Protein AF-A0A842AN80-F1 (afdb_monomer_lite)

Organism: NCBI:txid1552123

Secondary structure (DSSP, 8-state):
-------EEEE-TT-B--S-EEEEEEESEEEEEETTEEEEEEETT-EEEEPPTTSGGG-EEEEESSSEEEEEEP-S-HHHHHHHHHHHHHHHHHHHHHHHHHHTS-HHHHHHHHHHHHHHHH-EEETTEEEPPS-S-HHHHTT-

Sequence (144 aa):
MITNHNSVISLKKGEIIQSYGEYTILQGYILCLTGKHLIRIIKEGGSFIVTEENFIGKLVHYQAQDNVRIACHPNVSPTYFLQKQGEAQQEMMQAFVHQLDIYALPVKNRVMVFWFRMACEIGVYKEGDCYVPAVLTQVEMAKY

pLDDT: mean 87.07, std 12.61, range [33.75, 97.75]

Foldseek 3Di:
DFPPDQDKDKDAAFDWDDDWAKKAWQAAWKFWAFPLDTLAIAGHRDIDTDDPCVQPNPRIIIGGLGTTIMTGDTCPDPVVNVVVVVVRSVSSVVSVVVVVVLVVDDPVVNLVVLVVRQQVRQWDDDPNDTDRDPSDDPVSSVRD

Structure (mmCIF, N/CA/C/O backbone):
data_AF-A0A842AN80-F1
#
_entry.id   AF-A0A842AN80-F1
#
loop_
_atom_site.group_PDB
_atom_site.id
_atom_site.type_symbol
_atom_site.label_atom_id
_atom_site.label_alt_id
_atom_site.label_comp_id
_atom_site.label_asym_id
_atom_site.label_entity_id
_atom_site.label_seq_id
_atom_site.pdbx_PDB_ins_code
_atom_site.Cartn_x
_atom_site.Cartn_y
_atom_site.Cartn_z
_atom_site.occupancy
_atom_site.B_iso_or_equiv
_atom_site.auth_seq_id
_atom_site.auth_comp_id
_atom_site.auth_asym_id
_atom_site.auth_atom_id
_atom_site.pdbx_PDB_model_num
ATOM 1 N N . MET A 1 1 ? 26.203 -2.138 -18.371 1.00 33.75 1 MET A N 1
ATOM 2 C CA . MET A 1 1 ? 25.520 -3.310 -18.965 1.00 33.75 1 MET A CA 1
ATOM 3 C C . MET A 1 1 ? 24.034 -3.143 -18.713 1.00 33.75 1 MET A C 1
ATOM 5 O O . MET A 1 1 ? 23.686 -2.870 -17.574 1.00 33.75 1 MET A O 1
ATOM 9 N N . ILE A 1 2 ? 23.184 -3.250 -19.737 1.00 34.16 2 ILE A N 1
ATOM 10 C CA . ILE A 1 2 ? 21.725 -3.152 -19.574 1.00 34.16 2 ILE A CA 1
ATOM 11 C C . ILE A 1 2 ? 21.178 -4.579 -19.511 1.00 34.16 2 ILE A C 1
ATOM 13 O O . ILE A 1 2 ? 21.020 -5.235 -20.538 1.00 34.16 2 ILE A O 1
ATOM 17 N N . THR A 1 3 ? 20.947 -5.093 -18.305 1.00 37.16 3 THR A N 1
ATOM 18 C CA . THR A 1 3 ? 20.313 -6.402 -18.107 1.00 37.16 3 THR A CA 1
ATOM 19 C C . THR A 1 3 ? 18.805 -6.273 -18.298 1.00 37.16 3 THR A C 1
ATOM 21 O O . THR A 1 3 ? 18.080 -5.926 -17.367 1.00 37.16 3 THR A O 1
ATOM 24 N N . ASN A 1 4 ? 18.342 -6.553 -19.519 1.00 41.03 4 ASN A N 1
ATOM 25 C CA . ASN A 1 4 ? 16.923 -6.663 -19.858 1.00 41.03 4 ASN A CA 1
ATOM 26 C C . ASN A 1 4 ? 16.283 -7.866 -19.146 1.00 41.03 4 ASN A C 1
ATOM 28 O O . ASN A 1 4 ? 16.186 -8.953 -19.712 1.00 41.03 4 ASN A O 1
ATOM 32 N N . HIS A 1 5 ? 15.793 -7.654 -17.927 1.00 47.09 5 HIS A N 1
ATOM 33 C CA . HIS A 1 5 ? 14.820 -8.536 -17.293 1.00 47.09 5 HIS A CA 1
ATOM 34 C C . HIS A 1 5 ? 13.755 -7.706 -16.573 1.00 47.09 5 HIS A C 1
ATOM 36 O O . HIS A 1 5 ? 13.881 -7.425 -15.384 1.00 47.09 5 HIS A O 1
ATOM 42 N N . ASN A 1 6 ? 12.665 -7.397 -17.284 1.00 61.53 6 ASN A N 1
ATOM 43 C CA . ASN A 1 6 ? 11.375 -7.113 -16.652 1.00 61.53 6 ASN A CA 1
ATOM 44 C C . ASN A 1 6 ? 10.875 -8.419 -16.016 1.00 61.53 6 ASN A C 1
ATOM 46 O O . ASN A 1 6 ? 10.064 -9.143 -16.597 1.00 61.53 6 ASN A O 1
ATOM 50 N N . SER A 1 7 ? 11.429 -8.780 -14.860 1.00 85.75 7 SER A N 1
ATOM 51 C CA . SER A 1 7 ? 11.001 -9.959 -14.119 1.00 85.75 7 SER A CA 1
ATOM 52 C C . SER A 1 7 ? 9.634 -9.685 -13.498 1.00 85.75 7 SER A C 1
ATOM 54 O O . SER A 1 7 ? 9.449 -8.747 -12.719 1.00 85.75 7 SER A O 1
ATOM 56 N N . VAL A 1 8 ? 8.653 -10.512 -13.866 1.00 92.56 8 VAL A N 1
ATOM 57 C CA . VAL A 1 8 ? 7.350 -10.519 -13.202 1.00 92.56 8 VAL A CA 1
ATOM 58 C C . VAL A 1 8 ? 7.481 -11.353 -11.937 1.00 92.56 8 VAL A C 1
ATOM 60 O O . VAL A 1 8 ? 7.641 -12.572 -12.002 1.00 92.56 8 VAL A O 1
ATOM 63 N N . ILE A 1 9 ? 7.413 -10.693 -10.788 1.00 95.00 9 ILE A N 1
ATOM 64 C CA . ILE A 1 9 ? 7.437 -11.326 -9.472 1.00 95.00 9 ILE A CA 1
ATOM 65 C C . ILE A 1 9 ? 5.985 -11.571 -9.058 1.00 95.00 9 ILE A C 1
ATOM 67 O O . ILE A 1 9 ? 5.127 -10.703 -9.223 1.00 95.00 9 ILE A O 1
ATOM 71 N N . SER A 1 10 ? 5.704 -12.767 -8.544 1.00 96.75 10 SER A N 1
ATOM 72 C CA . SER A 1 10 ? 4.402 -13.108 -7.962 1.00 96.75 10 SER A CA 1
ATOM 73 C C . SER A 1 10 ? 4.562 -13.242 -6.453 1.00 96.75 10 SER A C 1
ATOM 75 O O . SER A 1 10 ? 5.482 -13.921 -6.004 1.00 96.75 10 SER A O 1
ATOM 77 N N . LEU A 1 11 ? 3.684 -12.584 -5.702 1.00 97.31 11 LEU A N 1
ATOM 78 C CA . LEU A 1 11 ? 3.680 -12.525 -4.243 1.00 97.31 11 LEU A CA 1
ATOM 79 C C . LEU A 1 11 ? 2.355 -13.077 -3.720 1.00 97.31 11 LEU A C 1
ATOM 81 O O . LEU A 1 11 ? 1.307 -12.832 -4.316 1.00 97.31 11 LEU A O 1
ATOM 85 N N . LYS A 1 12 ? 2.386 -13.790 -2.600 1.00 97.75 12 LYS A N 1
ATOM 86 C CA . LYS A 1 12 ? 1.195 -14.240 -1.864 1.00 97.75 12 LYS A CA 1
ATOM 87 C C . LYS A 1 12 ? 0.781 -13.209 -0.817 1.00 97.75 12 LYS A C 1
ATOM 89 O O . LYS A 1 12 ? 1.604 -12.408 -0.371 1.00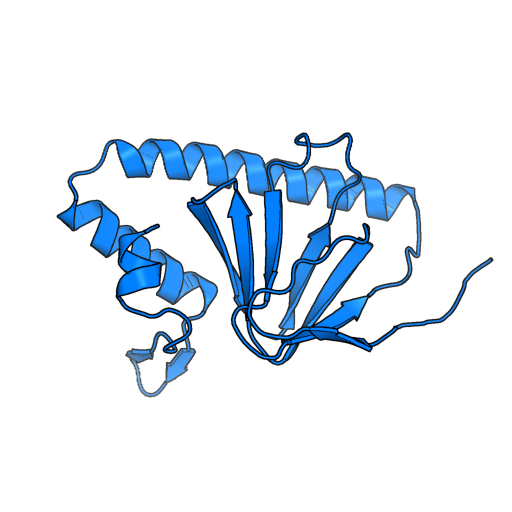 97.75 12 LYS A O 1
ATOM 94 N N . LYS A 1 13 ? -0.469 -13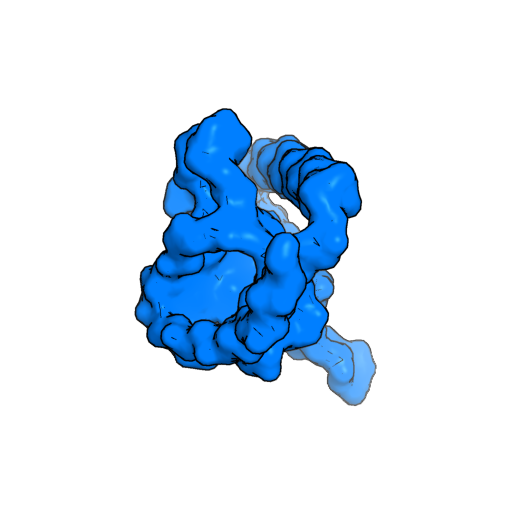.292 -0.341 1.00 95.75 13 LYS A N 1
ATOM 95 C CA . LYS A 1 13 ? -0.945 -12.456 0.771 1.00 95.75 13 LYS A CA 1
ATOM 96 C C . LYS A 1 13 ? 0.025 -12.522 1.958 1.00 95.75 13 LYS A C 1
ATOM 98 O O . LYS A 1 13 ? 0.316 -13.599 2.473 1.00 95.75 13 LYS A O 1
ATOM 103 N N . GLY A 1 14 ? 0.461 -11.355 2.416 1.00 94.75 14 GLY A N 1
ATOM 104 C CA . GLY A 1 14 ? 1.354 -11.172 3.552 1.00 94.75 14 GLY A CA 1
ATOM 105 C C . GLY A 1 14 ? 2.846 -11.135 3.206 1.00 94.75 14 GLY A C 1
ATOM 106 O O . GLY A 1 14 ? 3.628 -10.729 4.067 1.00 94.75 14 GLY A O 1
ATOM 107 N N . GLU A 1 15 ? 3.259 -11.501 1.989 1.00 96.75 15 GLU A N 1
ATOM 108 C CA . GLU A 1 15 ? 4.669 -11.434 1.580 1.00 96.75 15 GLU A CA 1
ATOM 109 C C . GLU A 1 15 ? 5.132 -9.979 1.404 1.00 96.75 15 GLU A C 1
ATOM 111 O O . GLU A 1 15 ? 4.382 -9.118 0.936 1.00 96.75 15 GLU A O 1
ATOM 116 N N . ILE A 1 16 ? 6.375 -9.705 1.812 1.00 94.56 16 ILE A N 1
ATOM 117 C CA . ILE A 1 16 ? 6.984 -8.369 1.821 1.00 94.56 16 ILE A CA 1
ATOM 118 C C . ILE A 1 16 ? 8.053 -8.292 0.731 1.00 94.56 16 ILE A C 1
ATOM 120 O O . ILE A 1 16 ? 8.871 -9.201 0.588 1.00 94.56 16 ILE A O 1
ATOM 124 N N . ILE A 1 17 ? 8.078 -7.183 -0.006 1.00 92.56 17 ILE A N 1
ATOM 125 C CA . ILE A 1 17 ? 9.090 -6.912 -1.031 1.00 92.56 17 ILE A CA 1
ATOM 126 C C . ILE A 1 17 ? 10.388 -6.479 -0.343 1.00 92.56 17 ILE A C 1
ATOM 128 O O . ILE A 1 17 ? 10.432 -5.436 0.306 1.00 92.56 17 ILE A O 1
ATOM 132 N N . GLN A 1 18 ? 11.430 -7.305 -0.465 1.00 86.56 18 GLN A N 1
ATOM 133 C CA . GLN A 1 18 ? 12.728 -7.095 0.193 1.00 86.56 18 GLN A CA 1
ATOM 134 C C . GLN A 1 18 ? 13.796 -6.481 -0.724 1.00 86.56 18 GLN A C 1
ATOM 136 O O . GLN A 1 18 ? 14.760 -5.899 -0.234 1.00 86.56 18 GLN A O 1
ATOM 141 N N . SER A 1 19 ? 13.661 -6.626 -2.044 1.00 87.50 19 SER A N 1
ATOM 142 C CA . SER A 1 19 ? 14.596 -6.058 -3.016 1.00 87.50 19 SER A CA 1
ATOM 143 C C . SER A 1 19 ? 14.323 -4.570 -3.244 1.00 87.50 19 SER A C 1
ATOM 145 O O . SER A 1 19 ? 13.175 -4.150 -3.369 1.00 87.50 19 SER A O 1
ATOM 147 N N . TYR A 1 20 ? 15.393 -3.774 -3.308 1.00 86.25 20 TYR A N 1
ATOM 148 C CA . TYR A 1 20 ? 15.314 -2.382 -3.745 1.00 86.25 20 TYR A CA 1
ATOM 149 C C . TYR A 1 20 ? 15.006 -2.317 -5.249 1.00 86.25 20 TYR A C 1
ATOM 151 O O . TYR A 1 20 ? 15.399 -3.205 -6.011 1.00 86.25 20 TYR A O 1
ATOM 159 N N . GLY A 1 21 ? 14.341 -1.248 -5.684 1.00 88.31 21 GLY A N 1
ATOM 160 C CA . GLY A 1 21 ? 13.994 -1.050 -7.092 1.00 88.31 21 GLY A CA 1
ATOM 161 C C . GLY A 1 21 ? 12.714 -0.249 -7.301 1.00 88.31 21 GLY A C 1
ATOM 162 O O . GLY A 1 21 ? 12.017 0.110 -6.349 1.00 88.31 21 GLY A O 1
ATOM 163 N N . GLU A 1 22 ? 12.415 0.034 -8.567 1.00 89.75 22 GLU A N 1
ATOM 164 C CA . GLU A 1 22 ? 11.134 0.590 -9.002 1.00 89.75 22 GLU A CA 1
ATOM 165 C C . GLU A 1 22 ? 10.216 -0.542 -9.483 1.00 89.75 22 GLU A C 1
ATOM 167 O O . GLU A 1 22 ? 10.622 -1.400 -10.269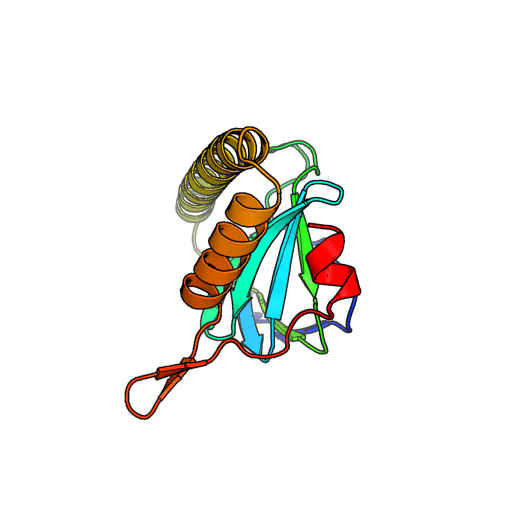 1.00 89.75 22 GLU A O 1
ATOM 172 N N . TYR A 1 23 ? 8.964 -0.529 -9.029 1.00 92.75 23 TYR A N 1
ATOM 173 C CA . TYR A 1 23 ? 7.982 -1.570 -9.311 1.00 92.75 23 TYR A CA 1
ATOM 174 C C . TYR A 1 23 ? 6.674 -0.985 -9.840 1.00 92.75 23 TYR A C 1
ATOM 176 O O . TYR A 1 23 ? 6.277 0.121 -9.472 1.00 92.75 23 TYR A O 1
ATOM 184 N N . THR A 1 24 ? 5.959 -1.766 -10.649 1.00 95.56 24 THR A N 1
ATOM 185 C CA . THR A 1 24 ? 4.563 -1.498 -11.029 1.00 95.56 24 THR A CA 1
ATOM 186 C C . THR A 1 24 ? 3.698 -2.716 -10.752 1.00 95.56 24 THR A C 1
ATOM 188 O O . THR A 1 24 ? 4.092 -3.846 -11.048 1.00 95.56 24 THR A O 1
ATOM 191 N N . ILE A 1 25 ? 2.508 -2.490 -10.199 1.00 96.88 25 ILE A N 1
ATOM 192 C CA . ILE A 1 25 ? 1.529 -3.541 -9.924 1.00 96.88 25 ILE A CA 1
ATOM 193 C C . ILE A 1 25 ? 0.812 -3.905 -11.222 1.00 96.88 25 ILE A C 1
ATOM 195 O O . ILE A 1 25 ? 0.098 -3.089 -11.798 1.00 96.88 25 ILE A O 1
ATOM 199 N N . LEU A 1 26 ? 0.998 -5.147 -11.665 1.00 96.81 26 LEU A N 1
ATOM 200 C CA . LEU A 1 26 ? 0.312 -5.724 -12.821 1.00 96.81 26 LEU A CA 1
ATOM 201 C C . LEU A 1 26 ? -1.035 -6.348 -12.448 1.00 96.81 26 LEU A C 1
ATOM 203 O O . LEU A 1 26 ? -1.876 -6.514 -13.320 1.00 96.81 26 LEU A O 1
ATOM 207 N N . GLN A 1 27 ? -1.201 -6.762 -11.188 1.00 96.94 27 GLN A N 1
ATOM 208 C CA . GLN A 1 27 ? -2.436 -7.346 -10.671 1.00 96.94 27 GLN A CA 1
ATOM 209 C C . GLN A 1 27 ? -2.459 -7.286 -9.138 1.00 96.94 27 GLN A C 1
ATOM 211 O O . GLN A 1 27 ? -1.459 -7.627 -8.501 1.00 96.94 27 GLN A O 1
ATOM 216 N N . GLY A 1 28 ? -3.607 -6.935 -8.552 1.00 95.81 28 GLY A N 1
ATOM 217 C CA . GLY A 1 28 ? -3.844 -6.972 -7.102 1.00 95.81 28 GLY A CA 1
ATOM 218 C C . GLY A 1 28 ? -3.526 -5.660 -6.372 1.00 95.81 28 GLY A C 1
ATOM 219 O O . GLY A 1 28 ? -3.571 -4.582 -6.965 1.00 95.81 28 GLY A O 1
ATOM 220 N N . TYR A 1 29 ? -3.240 -5.753 -5.067 1.00 97.44 29 TYR A N 1
ATOM 221 C CA . TYR A 1 29 ? -3.028 -4.602 -4.180 1.00 97.44 29 TYR A CA 1
ATOM 222 C C . TYR A 1 29 ? -1.806 -4.781 -3.270 1.00 97.44 29 TYR A C 1
ATOM 224 O O . TYR A 1 29 ? -1.658 -5.813 -2.611 1.00 97.44 29 TYR A O 1
ATOM 232 N N . ILE A 1 30 ? -0.973 -3.743 -3.180 1.00 97.50 30 ILE A N 1
ATOM 233 C CA . ILE A 1 30 ? 0.134 -3.635 -2.220 1.00 97.50 30 ILE A CA 1
ATOM 234 C C . ILE A 1 30 ? -0.264 -2.654 -1.110 1.00 97.50 30 ILE A C 1
ATOM 236 O O . ILE A 1 30 ? -0.718 -1.545 -1.392 1.00 97.50 30 ILE A O 1
ATOM 240 N N . LEU A 1 31 ? -0.041 -3.029 0.149 1.00 96.12 31 LEU A N 1
ATOM 241 C CA . LEU A 1 31 ? -0.052 -2.105 1.281 1.00 96.12 31 LEU A CA 1
ATOM 242 C C . LEU A 1 31 ? 1.338 -1.494 1.452 1.00 96.12 31 LEU A C 1
ATOM 244 O O . LEU A 1 31 ? 2.330 -2.215 1.546 1.00 96.12 31 LEU A O 1
ATOM 248 N N . CYS A 1 32 ? 1.403 -0.172 1.546 1.00 93.75 32 CYS A N 1
ATOM 249 C CA . CYS A 1 32 ? 2.568 0.555 2.030 1.00 93.75 32 CYS A CA 1
ATOM 250 C C . CYS A 1 32 ? 2.383 0.793 3.533 1.00 93.75 32 CYS A C 1
ATOM 252 O O . CYS A 1 32 ? 1.450 1.493 3.934 1.00 93.75 32 CYS A O 1
ATOM 254 N N . LEU A 1 33 ? 3.239 0.202 4.364 1.00 91.81 33 LEU A N 1
ATOM 255 C CA . LEU A 1 33 ? 3.089 0.161 5.821 1.00 91.81 33 LEU A CA 1
ATOM 256 C C . LEU A 1 33 ? 4.305 0.769 6.527 1.00 91.81 33 LEU A C 1
ATOM 258 O O . LEU A 1 33 ? 5.431 0.581 6.074 1.00 91.81 33 LEU A O 1
ATOM 262 N N . THR A 1 34 ? 4.094 1.419 7.677 1.00 87.38 34 THR A N 1
ATOM 263 C CA . THR A 1 34 ? 5.165 1.736 8.640 1.00 87.38 34 THR A CA 1
ATOM 264 C C . THR A 1 34 ? 4.874 1.086 9.988 1.00 87.38 34 THR A C 1
ATOM 266 O O . THR A 1 34 ? 3.865 1.379 10.636 1.00 87.38 34 THR A O 1
ATOM 269 N N . GLY A 1 35 ? 5.706 0.128 10.401 1.00 84.56 35 GLY A N 1
ATOM 270 C CA . GLY A 1 35 ? 5.417 -0.722 11.562 1.00 84.56 35 GLY A CA 1
ATOM 271 C C . GLY A 1 35 ? 4.058 -1.433 11.445 1.00 84.56 35 GLY A C 1
ATOM 272 O O . GLY A 1 35 ? 3.942 -2.432 10.743 1.00 84.56 35 GLY A O 1
ATOM 273 N N . LYS A 1 36 ? 3.030 -0.924 12.142 1.00 84.00 36 LYS A N 1
ATOM 274 C CA . LYS A 1 36 ? 1.638 -1.421 12.089 1.00 84.00 36 LYS A CA 1
ATOM 275 C C . LYS A 1 36 ? 0.653 -0.474 11.385 1.00 84.00 36 LYS A C 1
ATOM 277 O O . LYS A 1 36 ? -0.524 -0.801 11.309 1.00 84.00 36 LYS A O 1
ATOM 282 N N . HIS A 1 37 ? 1.102 0.683 10.903 1.00 87.06 37 HIS A N 1
ATOM 283 C CA . HIS A 1 37 ? 0.241 1.741 10.369 1.00 87.06 37 HIS A CA 1
ATOM 284 C C . HIS A 1 37 ? 0.193 1.719 8.841 1.00 87.06 37 HIS A C 1
ATOM 286 O O . HIS A 1 37 ? 1.230 1.573 8.190 1.00 87.06 37 HIS A O 1
ATOM 292 N N . LEU A 1 38 ? -1.002 1.902 8.274 1.00 91.25 38 LEU A N 1
ATOM 293 C CA . LEU A 1 38 ? -1.216 1.971 6.830 1.00 91.25 38 LEU A CA 1
ATOM 294 C C . LEU A 1 38 ? -0.924 3.377 6.292 1.00 91.25 38 LEU A C 1
ATOM 296 O O . LEU A 1 38 ? -1.559 4.348 6.697 1.00 91.25 38 LEU A O 1
ATOM 300 N N . ILE A 1 39 ? 0.020 3.468 5.355 1.00 90.56 39 ILE A N 1
ATOM 301 C CA . ILE A 1 39 ? 0.500 4.730 4.771 1.00 90.56 39 ILE A CA 1
ATOM 302 C C . ILE A 1 39 ? -0.043 4.983 3.366 1.00 90.56 39 ILE A C 1
ATOM 304 O O . ILE A 1 39 ? -0.157 6.145 2.989 1.00 90.56 39 ILE A O 1
ATOM 308 N N . ARG A 1 40 ? -0.389 3.935 2.607 1.00 92.12 40 ARG A N 1
ATOM 309 C CA . ARG A 1 40 ? -1.278 3.962 1.424 1.00 92.12 40 ARG A CA 1
ATOM 310 C C . ARG A 1 40 ? -1.559 2.543 0.933 1.00 92.12 40 ARG A C 1
ATOM 312 O O . ARG A 1 40 ? -0.749 1.644 1.165 1.00 92.12 40 ARG A O 1
ATOM 319 N N . ILE A 1 41 ? -2.658 2.351 0.215 1.00 95.50 41 ILE A N 1
ATOM 320 C CA . ILE A 1 41 ? -2.908 1.169 -0.613 1.00 95.50 41 ILE A CA 1
ATOM 321 C C . ILE A 1 41 ? -2.605 1.533 -2.068 1.00 95.50 41 ILE A C 1
ATOM 323 O O . ILE A 1 41 ? -3.026 2.575 -2.562 1.00 95.50 41 ILE A O 1
ATOM 327 N N . ILE A 1 42 ? -1.874 0.672 -2.768 1.00 95.44 42 ILE A N 1
ATOM 328 C CA . ILE A 1 42 ? -1.520 0.854 -4.176 1.00 95.44 42 ILE A CA 1
ATOM 329 C C . ILE A 1 42 ? -2.231 -0.248 -4.965 1.00 95.44 42 ILE A C 1
ATOM 331 O O . ILE A 1 42 ? -2.085 -1.430 -4.646 1.00 95.44 42 ILE A O 1
ATOM 335 N N . LYS A 1 43 ? -3.027 0.142 -5.966 1.00 95.44 43 LYS A N 1
ATOM 336 C CA . LYS A 1 43 ? -3.755 -0.764 -6.870 1.00 95.44 43 LYS A CA 1
ATOM 337 C C . LYS A 1 43 ? -2.982 -1.052 -8.157 1.00 95.44 43 LYS A C 1
ATOM 339 O O . LYS A 1 43 ? -1.987 -0.394 -8.458 1.00 95.44 43 LYS A O 1
ATOM 344 N N . GLU A 1 44 ? -3.486 -2.014 -8.922 1.00 95.25 44 GLU A N 1
ATOM 345 C CA . GLU A 1 44 ? -3.103 -2.291 -10.310 1.00 95.25 44 GLU A CA 1
ATOM 346 C C . GLU A 1 44 ? -2.911 -1.013 -11.151 1.00 95.25 44 GLU A C 1
ATOM 348 O O . GLU A 1 44 ? -3.672 -0.050 -11.039 1.00 95.25 44 GLU A O 1
ATOM 353 N N . GLY A 1 45 ? -1.846 -0.993 -11.956 1.00 93.94 45 GLY A N 1
ATOM 354 C CA . GLY A 1 45 ? -1.373 0.179 -12.698 1.00 93.94 45 GLY A CA 1
ATOM 355 C C . GLY A 1 45 ? -0.529 1.161 -11.872 1.00 93.94 45 GLY A C 1
ATOM 356 O O . GLY A 1 45 ? 0.220 1.945 -12.449 1.00 93.94 45 GLY A O 1
ATOM 357 N N . GLY A 1 46 ? -0.595 1.111 -10.538 1.00 93.56 46 GLY A N 1
ATOM 358 C CA . GLY A 1 46 ? 0.209 1.950 -9.650 1.00 93.56 46 GLY A CA 1
ATOM 359 C C . GLY A 1 46 ? 1.680 1.527 -9.582 1.00 93.56 46 GLY A C 1
ATOM 360 O O . GLY A 1 46 ? 2.007 0.337 -9.633 1.00 93.56 46 GLY A O 1
ATOM 361 N N . SER A 1 47 ? 2.570 2.509 -9.433 1.00 92.38 47 SER A N 1
ATOM 362 C CA . SER A 1 47 ? 4.011 2.320 -9.245 1.00 92.38 47 SER A CA 1
ATOM 363 C C . SER A 1 47 ? 4.477 2.723 -7.845 1.00 92.38 47 SER A C 1
ATOM 365 O O . SER A 1 47 ? 3.828 3.505 -7.150 1.00 92.38 47 SER A O 1
ATOM 367 N N . PHE A 1 48 ? 5.603 2.158 -7.409 1.00 91.19 48 PHE A N 1
ATOM 368 C CA . PHE A 1 48 ? 6.257 2.500 -6.146 1.00 91.19 48 PHE A CA 1
ATOM 369 C C . PHE A 1 48 ? 7.746 2.158 -6.179 1.00 91.19 48 PHE A C 1
ATOM 371 O O . PHE A 1 48 ? 8.213 1.409 -7.038 1.00 91.19 48 PHE A O 1
ATOM 378 N N . ILE A 1 49 ? 8.488 2.708 -5.219 1.00 89.38 49 ILE A N 1
ATOM 379 C CA . ILE A 1 49 ? 9.932 2.517 -5.092 1.00 89.38 49 ILE A CA 1
ATOM 380 C C . ILE A 1 49 ? 10.247 1.941 -3.720 1.00 89.38 49 ILE A C 1
ATOM 382 O O . ILE A 1 49 ? 9.825 2.476 -2.691 1.00 89.38 49 ILE A O 1
ATOM 386 N N . VAL A 1 50 ? 11.019 0.858 -3.729 1.00 87.81 50 VAL A N 1
ATOM 387 C CA . VAL A 1 50 ? 11.659 0.293 -2.544 1.00 87.81 50 VAL A CA 1
ATOM 388 C C . VAL A 1 50 ? 13.067 0.874 -2.472 1.00 87.81 50 VAL A C 1
ATOM 390 O O . VAL A 1 50 ? 13.882 0.682 -3.378 1.00 87.81 50 VAL A O 1
ATOM 393 N N . THR A 1 51 ? 13.329 1.641 -1.416 1.00 80.12 51 THR A N 1
ATOM 394 C CA . THR A 1 51 ? 14.610 2.314 -1.180 1.00 80.12 51 THR A CA 1
ATOM 395 C C . THR A 1 51 ? 15.637 1.361 -0.571 1.00 80.12 51 THR A C 1
ATOM 397 O O . THR A 1 51 ? 15.285 0.331 0.001 1.00 80.12 51 THR A O 1
ATOM 400 N N . GLU A 1 52 ? 16.919 1.714 -0.657 1.00 74.44 52 GLU A N 1
ATOM 401 C CA . GLU A 1 52 ? 17.969 0.991 0.067 1.00 74.44 52 GLU A CA 1
ATOM 402 C C . GLU A 1 52 ? 17.828 1.160 1.590 1.00 74.44 52 GLU A C 1
ATOM 404 O O . GLU A 1 52 ? 17.262 2.142 2.077 1.00 74.44 52 GLU A O 1
ATOM 409 N N . GLU A 1 53 ? 18.384 0.210 2.350 1.00 64.56 53 GLU A N 1
ATOM 410 C CA . GLU A 1 53 ? 18.173 0.059 3.800 1.00 64.56 53 GLU A CA 1
ATOM 411 C C . GLU A 1 53 ? 18.512 1.303 4.641 1.00 64.56 53 GLU A C 1
ATOM 413 O O . GLU A 1 53 ? 17.947 1.500 5.719 1.00 64.56 53 GLU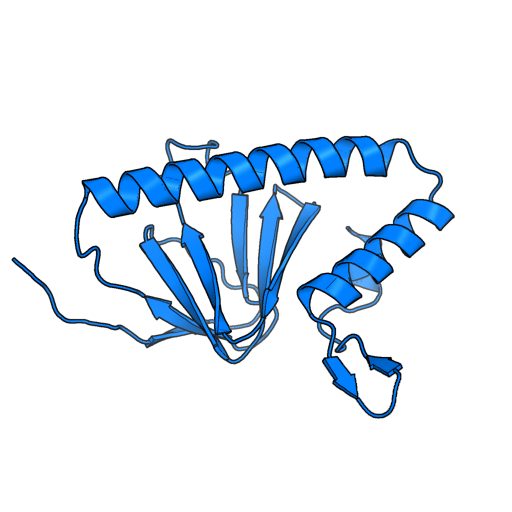 A O 1
ATOM 418 N N . ASN A 1 54 ? 19.420 2.146 4.142 1.00 53.84 54 ASN A N 1
ATOM 419 C CA . ASN A 1 54 ? 19.905 3.344 4.823 1.00 53.84 54 ASN A CA 1
ATOM 420 C C . ASN A 1 54 ? 18.934 4.536 4.748 1.00 53.84 54 ASN A C 1
ATOM 422 O O . ASN A 1 54 ? 19.135 5.517 5.462 1.00 53.84 54 ASN A O 1
ATOM 426 N N . PHE A 1 55 ? 17.886 4.479 3.915 1.00 57.78 55 PHE A N 1
ATOM 427 C CA . PHE A 1 55 ? 16.945 5.587 3.741 1.00 57.78 55 PHE A CA 1
ATOM 428 C C . PHE A 1 55 ? 15.592 5.286 4.399 1.00 57.78 55 PHE A C 1
ATOM 430 O O . PHE A 1 55 ? 14.923 4.312 4.068 1.00 57.78 55 PHE A O 1
ATOM 437 N N . ILE A 1 56 ? 15.204 6.113 5.379 1.00 60.84 56 ILE A N 1
ATOM 438 C CA . ILE A 1 56 ? 14.062 5.871 6.291 1.00 60.84 56 ILE A CA 1
ATOM 439 C C . ILE A 1 56 ? 14.166 4.511 7.037 1.00 60.84 56 ILE A C 1
ATOM 441 O O . ILE A 1 56 ? 13.167 3.934 7.458 1.00 60.84 56 ILE A O 1
ATOM 445 N N . GLY A 1 57 ? 15.389 3.995 7.235 1.00 57.50 57 GLY A N 1
ATOM 446 C CA . GLY A 1 57 ? 15.742 2.996 8.258 1.00 57.50 57 GLY A CA 1
ATOM 447 C C . GLY A 1 57 ? 14.874 1.733 8.337 1.00 57.50 57 GLY A C 1
ATOM 448 O O . GLY A 1 57 ? 14.560 1.296 9.442 1.00 57.50 57 GLY A O 1
ATOM 449 N N . LYS A 1 58 ? 14.450 1.169 7.196 1.00 66.88 58 LYS A N 1
ATOM 450 C CA . LYS A 1 58 ? 13.521 0.015 7.102 1.00 66.88 58 LYS A CA 1
ATOM 451 C C . LYS A 1 58 ? 12.148 0.218 7.768 1.00 66.88 58 LYS A C 1
ATOM 453 O O . LYS A 1 58 ? 11.429 -0.755 7.983 1.00 66.88 58 LYS A O 1
ATOM 458 N N . LEU A 1 59 ? 11.764 1.453 8.105 1.00 80.56 59 LEU A N 1
ATOM 459 C CA . LEU A 1 59 ? 10.469 1.732 8.735 1.00 80.56 59 LEU A CA 1
ATOM 460 C C . LEU A 1 59 ? 9.317 1.422 7.773 1.00 80.56 59 LEU A C 1
ATOM 462 O O . LEU A 1 59 ? 8.328 0.806 8.173 1.00 80.56 59 LEU A O 1
ATOM 466 N N . VAL A 1 60 ? 9.479 1.808 6.503 1.00 87.25 60 VAL A N 1
ATOM 467 C CA . VAL A 1 60 ? 8.515 1.548 5.429 1.00 87.25 60 VAL A CA 1
ATOM 468 C C . VAL A 1 60 ? 8.765 0.185 4.801 1.00 87.25 60 VAL A C 1
ATOM 470 O O . VAL A 1 60 ? 9.893 -0.136 4.433 1.00 87.25 60 VAL A O 1
ATOM 473 N N . HIS A 1 61 ? 7.698 -0.585 4.614 1.00 90.69 61 HIS A N 1
ATOM 474 C CA . HIS A 1 61 ? 7.719 -1.816 3.835 1.00 90.69 61 HIS A CA 1
ATOM 475 C C . HIS A 1 61 ? 6.469 -1.947 2.961 1.00 90.69 61 HIS A C 1
ATOM 477 O O . HIS A 1 61 ? 5.418 -1.367 3.245 1.00 90.69 61 HIS A O 1
ATOM 483 N N . TYR A 1 62 ? 6.600 -2.726 1.889 1.00 94.25 62 TYR A N 1
ATOM 484 C CA . TYR A 1 62 ? 5.542 -2.973 0.916 1.00 94.25 62 TYR A CA 1
ATOM 485 C C . TYR A 1 62 ? 5.109 -4.436 0.999 1.00 94.25 62 TYR A C 1
ATOM 487 O O . TYR A 1 62 ? 5.923 -5.334 0.774 1.00 94.25 62 TYR A O 1
ATOM 495 N N . GLN A 1 63 ? 3.845 -4.669 1.348 1.00 96.06 63 GLN A N 1
ATOM 496 C CA . GLN A 1 63 ? 3.281 -5.993 1.617 1.00 96.06 63 GLN A CA 1
ATOM 497 C C . GLN A 1 63 ? 2.140 -6.314 0.646 1.00 96.06 63 GLN A C 1
ATOM 499 O O . GLN A 1 63 ? 1.264 -5.483 0.419 1.00 96.06 63 GLN A O 1
ATOM 504 N N . ALA A 1 64 ? 2.111 -7.523 0.090 1.00 97.25 64 ALA A N 1
ATOM 505 C CA . ALA A 1 64 ? 1.013 -7.972 -0.763 1.00 97.25 64 ALA A CA 1
ATOM 506 C C . ALA A 1 64 ? -0.255 -8.269 0.055 1.00 97.25 64 ALA A C 1
ATOM 508 O O . ALA A 1 64 ? -0.209 -9.032 1.019 1.00 97.25 64 ALA A O 1
ATOM 509 N N . GLN A 1 65 ? -1.395 -7.684 -0.327 1.00 96.19 65 GLN A N 1
ATOM 510 C CA . GLN A 1 65 ? -2.663 -7.862 0.400 1.00 96.19 65 GLN A CA 1
ATOM 511 C C . GLN A 1 65 ? -3.497 -9.058 -0.085 1.00 96.19 65 GLN A C 1
ATOM 513 O O . GLN A 1 65 ? -4.393 -9.517 0.622 1.00 96.19 65 GLN A O 1
ATOM 518 N N . ASP A 1 66 ? -3.173 -9.581 -1.263 1.00 93.81 66 ASP A N 1
ATOM 519 C CA . ASP A 1 66 ? -3.686 -10.824 -1.845 1.00 93.81 66 ASP A CA 1
ATOM 520 C C . ASP A 1 66 ? -2.553 -11.449 -2.692 1.00 93.81 66 ASP A C 1
ATOM 522 O O . ASP A 1 66 ? -1.386 -11.085 -2.538 1.00 93.81 66 ASP A O 1
ATOM 526 N N . ASN A 1 67 ? -2.869 -12.369 -3.597 1.00 95.94 67 ASN A N 1
ATOM 527 C CA . ASN A 1 67 ? -1.987 -12.799 -4.670 1.00 95.94 67 ASN A CA 1
ATOM 528 C C . ASN A 1 67 ? -1.747 -11.626 -5.634 1.00 95.94 67 ASN A C 1
ATOM 530 O O . ASN A 1 67 ? -2.640 -11.210 -6.372 1.00 95.94 67 ASN A O 1
ATOM 534 N N . VAL A 1 68 ? -0.533 -11.083 -5.611 1.00 97.19 68 VAL A N 1
ATOM 535 C CA . VAL A 1 68 ? -0.131 -9.883 -6.351 1.00 97.19 68 VAL A CA 1
ATOM 536 C C . VAL A 1 68 ? 0.898 -10.245 -7.410 1.00 97.19 68 VAL A C 1
ATOM 538 O O . VAL A 1 68 ? 1.780 -11.074 -7.183 1.00 97.19 68 VAL A O 1
ATOM 541 N N . ARG A 1 69 ? 0.831 -9.579 -8.565 1.00 97.31 69 ARG A N 1
ATOM 542 C CA . ARG A 1 69 ? 1.877 -9.641 -9.593 1.00 97.31 69 ARG A CA 1
ATOM 543 C C . ARG A 1 69 ? 2.463 -8.253 -9.788 1.00 97.31 69 ARG A C 1
ATOM 545 O O . ARG A 1 69 ? 1.722 -7.305 -10.038 1.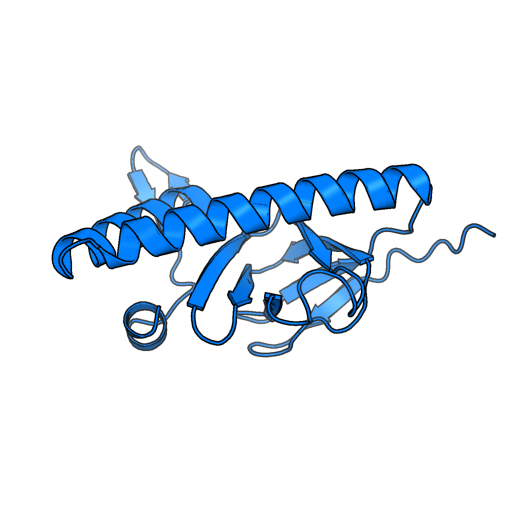00 97.31 69 ARG A O 1
ATOM 552 N N . ILE A 1 70 ? 3.783 -8.138 -9.698 1.00 96.50 70 ILE A N 1
ATOM 553 C CA . ILE A 1 70 ? 4.522 -6.892 -9.934 1.00 96.50 70 ILE A CA 1
ATOM 554 C C . ILE A 1 70 ? 5.555 -7.088 -11.043 1.00 96.50 70 ILE A C 1
ATOM 556 O O . ILE A 1 70 ? 6.140 -8.163 -11.167 1.00 96.50 70 ILE A O 1
ATOM 560 N N . ALA A 1 71 ? 5.802 -6.046 -11.829 1.00 95.12 71 ALA A N 1
ATOM 561 C CA . ALA A 1 71 ? 6.983 -5.944 -12.679 1.00 95.12 71 ALA A CA 1
ATOM 562 C C . ALA A 1 71 ? 8.053 -5.132 -11.948 1.00 95.12 71 ALA A C 1
ATOM 564 O O . ALA A 1 71 ? 7.747 -4.055 -11.436 1.00 95.12 71 ALA A O 1
ATOM 565 N N . CYS A 1 72 ? 9.289 -5.629 -11.923 1.00 91.88 72 CYS A N 1
ATOM 566 C CA . CYS A 1 72 ? 10.458 -4.817 -11.591 1.00 91.88 72 CYS A CA 1
ATOM 567 C C . CYS A 1 72 ? 10.921 -4.066 -12.848 1.00 91.88 72 CYS A C 1
ATOM 569 O O . CYS A 1 72 ? 11.068 -4.684 -13.907 1.00 91.88 72 CYS A O 1
ATOM 571 N N . HIS A 1 73 ? 11.149 -2.757 -12.742 1.00 86.31 73 HIS A N 1
ATOM 572 C CA . HIS A 1 73 ? 11.714 -1.955 -13.827 1.00 86.31 73 HIS A CA 1
ATOM 573 C C . HIS A 1 73 ? 13.245 -1.972 -13.772 1.00 86.31 73 HIS A C 1
ATOM 575 O O . HIS A 1 73 ? 13.822 -1.789 -12.698 1.00 86.31 73 HIS A O 1
ATOM 581 N N . PRO A 1 74 ? 13.943 -2.145 -14.908 1.00 77.38 74 PRO A N 1
ATOM 582 C CA . PRO A 1 74 ? 15.389 -2.005 -14.949 1.00 77.38 74 PRO A CA 1
ATOM 583 C C . PRO A 1 74 ? 15.777 -0.546 -14.683 1.00 77.38 74 PRO A C 1
ATOM 585 O O . PRO A 1 74 ? 15.233 0.373 -15.294 1.00 77.38 74 PRO A O 1
ATOM 588 N N . ASN A 1 75 ? 16.768 -0.325 -13.817 1.00 70.00 75 ASN A N 1
ATOM 589 C CA . ASN A 1 75 ? 17.298 1.010 -13.534 1.00 70.00 75 ASN A CA 1
ATOM 590 C C . ASN A 1 75 ? 18.000 1.589 -14.779 1.00 70.00 75 ASN A C 1
ATOM 592 O O . ASN A 1 75 ? 19.189 1.363 -14.999 1.00 70.00 75 ASN A O 1
ATOM 596 N N . VAL A 1 76 ? 17.255 2.341 -15.598 1.00 65.75 76 VAL A N 1
ATOM 597 C CA . VAL A 1 76 ? 17.730 2.895 -16.883 1.00 65.75 76 VAL A CA 1
ATOM 598 C C . VAL A 1 76 ? 18.818 3.963 -16.690 1.00 65.75 76 VAL A C 1
ATOM 600 O O . VAL A 1 76 ? 19.706 4.105 -17.528 1.00 65.75 76 VAL A O 1
ATOM 603 N N . SER A 1 77 ? 18.777 4.707 -15.579 1.00 75.44 77 SER A N 1
ATOM 604 C CA . SER A 1 77 ? 19.793 5.698 -15.205 1.00 75.44 77 SER A CA 1
ATOM 605 C C . SER A 1 77 ? 19.879 5.841 -13.678 1.00 75.44 77 SER A C 1
ATOM 607 O O . SER A 1 77 ? 18.840 6.065 -13.049 1.00 75.44 77 SER A O 1
ATOM 609 N N . PRO A 1 78 ? 21.081 5.774 -13.064 1.00 75.44 78 PRO A N 1
ATOM 610 C CA . PRO A 1 78 ? 21.251 5.984 -11.624 1.00 75.44 78 PRO A CA 1
ATOM 611 C C . PRO A 1 78 ? 20.750 7.353 -11.152 1.00 75.44 78 PRO A C 1
ATOM 613 O O . PRO A 1 78 ? 20.087 7.439 -10.125 1.00 75.44 78 PRO A O 1
ATOM 616 N N . THR A 1 79 ? 21.000 8.418 -11.919 1.00 79.62 79 THR A N 1
ATOM 617 C CA . THR A 1 79 ? 20.573 9.784 -11.568 1.00 79.62 79 THR A CA 1
ATOM 618 C C . THR A 1 79 ? 19.050 9.916 -11.556 1.00 79.62 79 THR A C 1
ATOM 620 O O . THR A 1 79 ? 18.492 10.536 -10.657 1.00 79.62 79 THR A O 1
ATOM 623 N N . TYR A 1 80 ? 18.373 9.293 -12.525 1.00 80.19 80 TYR A N 1
ATOM 624 C CA . TYR A 1 80 ? 16.910 9.291 -12.602 1.00 80.19 80 TYR A CA 1
ATOM 625 C C . TYR A 1 80 ? 16.283 8.476 -11.464 1.00 80.19 80 TYR A C 1
ATOM 627 O O . TYR A 1 80 ? 15.315 8.917 -10.849 1.00 80.19 80 TYR A O 1
ATOM 635 N N . PHE A 1 81 ? 16.876 7.322 -11.133 1.00 80.25 81 PHE A N 1
ATOM 636 C CA . PHE A 1 81 ? 16.453 6.521 -9.986 1.00 80.25 81 PHE A CA 1
ATOM 637 C C . PHE A 1 81 ? 16.620 7.290 -8.667 1.00 80.25 81 PHE A C 1
ATOM 639 O O . PHE A 1 81 ? 15.683 7.330 -7.879 1.00 80.25 81 PHE A O 1
ATOM 646 N N . LEU A 1 82 ? 17.758 7.963 -8.453 1.00 81.12 82 LEU A N 1
ATOM 647 C CA . LEU A 1 82 ? 18.000 8.793 -7.265 1.00 81.12 82 LEU A CA 1
ATOM 648 C C . LEU A 1 82 ? 17.012 9.964 -7.147 1.00 81.12 82 LEU A C 1
ATOM 650 O O . LEU A 1 82 ? 16.522 10.224 -6.050 1.00 81.12 82 LEU A O 1
ATOM 654 N N . GLN A 1 83 ? 16.672 10.633 -8.255 1.00 84.75 83 GLN A N 1
ATOM 655 C CA . GLN A 1 83 ? 15.649 11.685 -8.252 1.00 84.75 83 GLN A CA 1
ATOM 656 C C . GLN A 1 83 ? 14.290 11.129 -7.807 1.00 84.75 83 GLN A C 1
ATOM 658 O O . GLN A 1 83 ? 13.717 11.627 -6.838 1.00 84.75 83 GLN A O 1
ATOM 663 N N . LYS A 1 84 ? 13.805 10.061 -8.456 1.00 83.62 84 LYS A N 1
ATOM 664 C CA . LYS A 1 84 ? 12.542 9.416 -8.072 1.00 83.62 84 LYS A CA 1
ATOM 665 C C . LYS A 1 84 ? 12.558 8.896 -6.632 1.00 83.62 84 LYS A C 1
ATOM 667 O O . LYS A 1 84 ? 11.530 8.898 -5.962 1.00 83.62 84 LYS A O 1
ATOM 672 N N . GLN A 1 85 ? 13.716 8.444 -6.147 1.00 82.94 85 GLN A N 1
ATOM 673 C CA . GLN A 1 85 ? 13.889 8.024 -4.761 1.00 82.94 85 GLN A CA 1
ATOM 674 C C . GLN A 1 85 ? 13.627 9.199 -3.805 1.00 82.94 85 GLN A C 1
ATOM 676 O O . GLN A 1 85 ? 12.869 9.037 -2.851 1.00 82.94 85 GLN A O 1
ATOM 681 N N . GLY A 1 86 ? 14.178 10.381 -4.102 1.00 83.75 86 GLY A N 1
ATOM 682 C CA . GLY A 1 86 ? 13.922 11.624 -3.367 1.00 83.75 86 GLY A CA 1
ATOM 683 C C . GLY A 1 86 ? 12.455 12.064 -3.404 1.00 83.75 86 GLY A C 1
ATOM 684 O O . GLY A 1 86 ? 11.885 12.399 -2.366 1.00 83.75 86 GLY A O 1
ATOM 685 N N . GLU A 1 87 ? 11.815 11.993 -4.572 1.00 86.69 87 GLU A N 1
ATOM 686 C CA . GLU A 1 87 ? 10.383 12.287 -4.738 1.00 86.69 87 GLU A CA 1
ATOM 687 C C . GLU A 1 87 ? 9.519 11.347 -3.874 1.00 86.69 87 GLU A C 1
ATOM 689 O O . GLU A 1 87 ? 8.713 11.809 -3.064 1.00 86.69 87 GLU A O 1
ATOM 694 N N . ALA A 1 88 ? 9.762 10.033 -3.940 1.00 83.75 88 ALA A N 1
ATOM 695 C CA . ALA A 1 88 ? 9.056 9.036 -3.132 1.00 83.75 88 ALA A CA 1
ATOM 696 C C . ALA A 1 88 ? 9.289 9.206 -1.615 1.00 83.75 88 ALA A C 1
ATOM 698 O O . ALA A 1 88 ? 8.390 8.944 -0.815 1.00 83.75 88 ALA A O 1
ATOM 699 N N . GLN A 1 89 ? 10.474 9.664 -1.196 1.00 83.06 89 GLN A N 1
ATOM 700 C CA . GLN A 1 89 ? 10.767 9.993 0.206 1.00 83.06 89 GLN A CA 1
ATOM 701 C C . GLN A 1 89 ? 10.009 11.242 0.670 1.00 83.06 89 GLN A C 1
ATOM 703 O O . GLN A 1 89 ? 9.511 11.269 1.798 1.00 83.06 89 GLN A O 1
ATOM 708 N N . GLN A 1 90 ? 9.889 12.260 -0.187 1.00 86.75 90 GLN A N 1
ATOM 709 C CA . GLN A 1 90 ? 9.117 13.464 0.111 1.00 86.75 90 GLN A CA 1
ATOM 710 C C . GLN A 1 90 ? 7.618 13.148 0.231 1.00 86.75 90 GLN A C 1
ATOM 712 O O . GLN A 1 90 ? 6.996 13.576 1.205 1.00 86.75 90 GLN A O 1
ATOM 717 N N . GLU A 1 91 ? 7.058 12.344 -0.682 1.00 86.81 91 GLU A N 1
ATOM 718 C CA . GLU A 1 91 ? 5.691 11.809 -0.560 1.00 86.81 91 GLU A CA 1
ATOM 719 C C . GLU A 1 91 ? 5.493 11.075 0.775 1.00 86.81 91 GLU A C 1
ATOM 721 O O . GLU A 1 91 ? 4.513 11.306 1.483 1.00 86.81 91 GLU A O 1
ATOM 726 N N . MET A 1 92 ? 6.444 10.209 1.144 1.00 85.88 92 MET A N 1
ATOM 727 C CA . MET A 1 92 ? 6.385 9.428 2.380 1.00 85.88 92 MET A CA 1
ATOM 728 C C . MET A 1 92 ? 6.386 10.319 3.628 1.00 85.88 92 MET A C 1
ATOM 730 O O . MET A 1 92 ? 5.598 10.105 4.547 1.00 85.88 92 MET A O 1
ATOM 734 N N . MET A 1 93 ? 7.241 11.345 3.650 1.00 86.50 93 MET A N 1
ATOM 735 C CA . MET A 1 93 ? 7.315 12.306 4.750 1.00 86.50 93 MET A CA 1
ATOM 736 C C . MET A 1 93 ? 6.010 13.101 4.889 1.00 86.50 93 MET A C 1
ATOM 738 O O . MET A 1 93 ? 5.499 13.257 5.996 1.00 86.50 93 MET A O 1
ATOM 742 N N . GLN A 1 94 ? 5.429 13.550 3.772 1.00 88.12 94 GLN A N 1
ATOM 743 C CA . GLN A 1 94 ? 4.127 14.224 3.766 1.00 88.12 94 GLN A CA 1
ATOM 744 C C . GLN A 1 94 ? 3.008 13.299 4.270 1.00 88.12 94 GLN A C 1
ATOM 746 O O . GLN A 1 94 ? 2.185 13.719 5.084 1.00 88.12 94 GLN A O 1
ATOM 751 N N . ALA A 1 95 ? 3.012 12.025 3.864 1.00 86.12 95 ALA A N 1
ATOM 752 C CA . ALA A 1 95 ? 2.055 11.033 4.346 1.00 86.12 95 ALA A CA 1
ATOM 753 C C . ALA A 1 95 ? 2.198 10.755 5.857 1.00 86.12 95 ALA A C 1
ATOM 755 O O . ALA A 1 95 ? 1.187 10.600 6.541 1.00 86.12 95 ALA A O 1
ATOM 756 N N . PHE A 1 96 ? 3.421 10.745 6.403 1.00 85.94 96 PHE A N 1
ATOM 757 C CA . PHE A 1 96 ? 3.644 10.632 7.849 1.00 85.94 96 PHE A CA 1
ATOM 758 C C . PHE A 1 96 ? 3.131 11.846 8.625 1.00 85.94 96 PHE A C 1
ATOM 760 O O . PHE A 1 96 ? 2.465 11.662 9.642 1.00 85.94 96 PHE A O 1
ATOM 767 N N . VAL A 1 97 ? 3.399 13.068 8.151 1.00 87.81 97 VAL A N 1
ATOM 768 C CA . VAL A 1 97 ? 2.875 14.296 8.776 1.00 87.81 97 VAL A CA 1
ATOM 769 C C . VAL A 1 97 ? 1.346 14.266 8.792 1.00 87.81 97 VAL A C 1
ATOM 771 O O . VAL A 1 97 ? 0.745 14.425 9.851 1.00 87.81 97 VAL A O 1
ATOM 774 N N . HIS A 1 98 ? 0.716 13.928 7.664 1.00 86.62 98 HIS A N 1
ATOM 775 C CA . HIS A 1 98 ? -0.740 13.809 7.591 1.00 86.62 98 HIS A CA 1
ATOM 776 C C . HIS A 1 98 ? -1.305 12.735 8.540 1.00 86.62 98 HIS A C 1
ATOM 778 O O . HIS A 1 98 ? -2.358 12.926 9.146 1.00 86.62 98 HIS A O 1
ATOM 784 N N . GLN A 1 99 ? -0.596 11.617 8.733 1.00 85.88 99 GLN A N 1
ATOM 785 C CA . GLN A 1 99 ? -1.005 10.579 9.683 1.00 85.88 99 GLN A CA 1
ATOM 786 C C . GLN A 1 99 ? -0.969 11.073 11.146 1.00 85.88 99 GLN A C 1
ATOM 788 O O . GLN A 1 99 ? -1.809 10.655 11.945 1.00 85.88 99 GLN A O 1
ATOM 793 N N . LEU A 1 100 ? -0.051 11.982 11.503 1.00 87.69 100 LEU A N 1
ATOM 794 C CA . LEU A 1 100 ? -0.032 12.620 12.828 1.00 87.69 100 LEU A CA 1
ATOM 795 C C . LEU A 1 100 ? -1.253 13.528 13.035 1.00 87.69 100 LEU A C 1
ATOM 797 O O . LEU A 1 100 ? -1.886 13.447 14.090 1.00 87.69 100 LEU A O 1
ATOM 801 N N . ASP A 1 101 ? -1.635 14.314 12.023 1.00 88.88 101 ASP A N 1
ATOM 802 C CA . ASP A 1 101 ? -2.854 15.137 12.063 1.00 88.88 101 ASP A CA 1
ATOM 803 C C . ASP A 1 101 ? -4.106 14.268 12.257 1.00 88.88 101 ASP A C 1
ATOM 805 O O . ASP A 1 101 ? -4.983 14.590 13.062 1.00 88.88 101 ASP A O 1
ATOM 809 N N . ILE A 1 102 ? -4.172 13.117 11.574 1.00 88.50 102 ILE A N 1
ATOM 810 C CA . ILE A 1 102 ? -5.266 12.150 11.728 1.00 88.50 102 ILE A CA 1
ATOM 811 C C . ILE A 1 102 ? -5.354 11.643 13.173 1.00 88.50 102 ILE A C 1
ATOM 813 O O . ILE A 1 102 ? -6.463 11.526 13.693 1.00 88.50 102 ILE A O 1
ATOM 817 N N . TYR A 1 103 ? -4.238 11.376 13.862 1.00 87.19 103 TYR A N 1
ATOM 818 C CA . TYR A 1 103 ? -4.271 10.900 15.254 1.00 87.19 103 TYR A CA 1
ATOM 819 C C . TYR A 1 103 ? -4.809 11.919 16.263 1.00 87.19 103 TYR A C 1
ATOM 821 O O . TYR A 1 103 ? -5.326 11.502 17.301 1.00 87.19 103 TYR A O 1
ATOM 829 N N . ALA A 1 104 ? -4.777 13.218 15.955 1.00 91.06 104 ALA A N 1
ATOM 830 C CA . ALA A 1 104 ? -5.431 14.240 16.774 1.00 91.06 104 ALA A CA 1
ATOM 831 C C . ALA A 1 104 ? -6.973 14.203 16.670 1.00 91.06 104 ALA A C 1
ATOM 833 O O . ALA A 1 104 ? -7.667 14.810 17.490 1.00 91.06 104 ALA A O 1
ATOM 834 N N . LEU A 1 105 ? -7.539 13.494 15.684 1.00 92.94 105 LEU A N 1
ATOM 835 C CA . LEU A 1 105 ? -8.980 13.460 15.439 1.00 92.94 105 LEU A CA 1
ATOM 836 C C . LEU A 1 105 ? -9.727 12.439 16.330 1.00 92.94 105 LEU A C 1
ATOM 838 O O . LEU A 1 105 ? -9.244 11.325 16.582 1.00 92.94 105 LEU A O 1
ATOM 842 N N . PRO A 1 106 ? -10.984 12.741 16.726 1.00 95.00 106 PRO A N 1
ATOM 843 C CA . PRO A 1 106 ? -11.880 11.767 17.348 1.00 95.00 106 PRO A CA 1
ATOM 844 C C . PRO A 1 106 ? -12.054 10.504 16.492 1.00 95.00 106 PRO A C 1
ATOM 846 O O . PRO A 1 106 ? -12.080 10.580 15.264 1.00 95.00 106 PRO A O 1
ATOM 849 N N . VAL A 1 107 ? -12.258 9.346 17.134 1.00 92.19 107 VAL A N 1
ATOM 850 C CA . VAL A 1 107 ? -12.360 8.021 16.474 1.00 92.19 107 VAL A CA 1
ATOM 851 C C . VAL A 1 107 ? -13.310 8.028 15.269 1.00 92.19 107 VAL A C 1
ATOM 853 O O . VAL A 1 107 ? -12.940 7.560 14.196 1.00 92.19 107 VAL A O 1
ATOM 856 N N . LYS A 1 108 ? -14.506 8.618 15.410 1.00 94.31 108 LYS A N 1
ATOM 857 C CA . LYS A 1 108 ? -15.493 8.726 14.321 1.00 94.31 108 LYS A CA 1
ATOM 858 C C . LYS A 1 108 ? -14.925 9.441 13.088 1.00 94.31 108 LYS A C 1
ATOM 860 O O . LYS A 1 108 ? -15.156 9.001 11.967 1.00 94.31 108 LYS A O 1
ATOM 865 N N . ASN A 1 109 ? -14.165 10.515 13.292 1.00 94.81 109 ASN A N 1
ATOM 866 C CA . ASN A 1 109 ? -13.575 11.292 12.206 1.00 94.81 109 ASN A CA 1
ATOM 867 C C . ASN A 1 109 ? -12.402 10.537 11.570 1.00 94.81 109 ASN A C 1
ATOM 869 O O . ASN A 1 109 ? -12.294 10.537 10.349 1.00 94.81 109 ASN A O 1
ATOM 873 N N . ARG A 1 110 ? -11.592 9.817 12.362 1.00 93.12 110 ARG A N 1
ATOM 874 C CA . ARG A 1 110 ? -10.536 8.933 11.834 1.00 93.12 110 ARG A CA 1
ATOM 875 C C . ARG A 1 110 ? -11.097 7.857 10.906 1.00 93.12 110 ARG A C 1
ATOM 877 O O . ARG A 1 110 ? -10.576 7.682 9.812 1.00 93.12 110 ARG A O 1
ATOM 884 N N . VAL A 1 111 ? -12.207 7.217 11.282 1.00 92.88 111 VAL A N 1
ATOM 885 C CA . VAL A 1 111 ? -12.906 6.241 10.424 1.00 92.88 111 VAL A CA 1
ATOM 886 C C . VAL A 1 111 ? -13.400 6.882 9.119 1.00 92.88 111 VAL A C 1
ATOM 888 O O . VAL A 1 111 ? -13.231 6.293 8.055 1.00 92.88 111 VAL A O 1
ATOM 891 N N . MET A 1 112 ? -13.964 8.095 9.166 1.00 94.00 112 MET A N 1
ATOM 892 C CA . MET A 1 112 ? -14.397 8.807 7.952 1.00 94.00 112 MET A CA 1
ATOM 893 C C . MET A 1 112 ? -13.222 9.167 7.031 1.00 94.00 112 MET A C 1
ATOM 895 O O . MET A 1 112 ? -13.313 8.958 5.823 1.00 94.00 112 MET A O 1
ATOM 899 N N . VAL A 1 113 ? -12.111 9.662 7.589 1.00 92.94 113 VAL A N 1
ATOM 900 C CA . VAL A 1 113 ? -10.890 9.971 6.824 1.00 92.94 113 VAL A CA 1
ATOM 901 C C . VAL A 1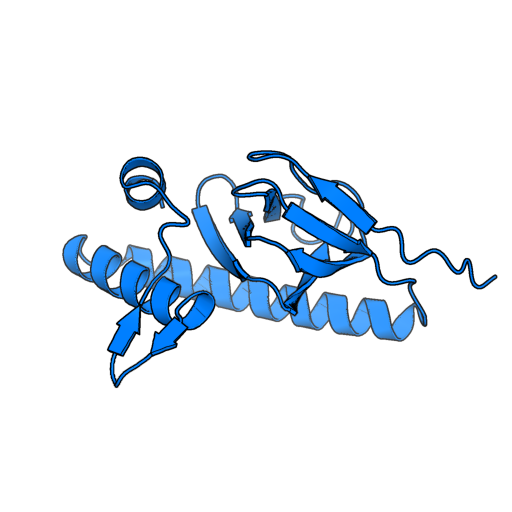 113 ? -10.290 8.699 6.220 1.00 92.94 113 VAL A C 1
ATOM 903 O O . VAL A 1 113 ? -9.905 8.712 5.056 1.00 92.94 113 VAL A O 1
ATOM 906 N N . PHE A 1 114 ? -10.284 7.584 6.955 1.00 92.25 114 PHE A N 1
ATOM 907 C CA . PHE A 1 114 ? -9.830 6.284 6.455 1.00 92.25 114 PHE A CA 1
ATOM 908 C C . PHE A 1 114 ? -10.665 5.794 5.260 1.00 92.25 114 PHE A C 1
ATOM 910 O O . PHE A 1 114 ? -10.113 5.392 4.236 1.00 92.25 114 PHE A O 1
ATOM 917 N N . TRP A 1 115 ? -11.997 5.874 5.344 1.00 93.06 115 TRP A N 1
ATOM 918 C CA . TRP A 1 115 ? -12.878 5.528 4.223 1.00 93.06 115 TRP A CA 1
ATOM 919 C C . TRP A 1 115 ? -12.676 6.437 3.008 1.00 93.06 115 TRP A C 1
ATOM 921 O O . TRP A 1 115 ? -12.583 5.937 1.888 1.00 93.06 115 TRP A O 1
ATOM 931 N N . PHE A 1 116 ? -12.563 7.751 3.221 1.00 93.38 116 PHE A N 1
ATOM 932 C CA . PHE A 1 116 ? -12.281 8.710 2.153 1.00 93.38 116 PHE A CA 1
ATOM 933 C C . PHE A 1 116 ? -10.928 8.427 1.485 1.00 93.38 116 PHE A C 1
ATOM 935 O O . PHE A 1 116 ? -10.842 8.377 0.260 1.00 93.38 116 PHE A O 1
ATOM 942 N N . ARG A 1 117 ? -9.892 8.139 2.284 1.00 92.19 117 ARG A N 1
ATOM 943 C CA . ARG A 1 117 ? -8.570 7.711 1.815 1.00 92.19 117 ARG A CA 1
ATOM 944 C C . ARG A 1 117 ? -8.665 6.485 0.907 1.00 92.19 117 ARG A C 1
ATOM 946 O O . ARG A 1 117 ? -8.167 6.529 -0.215 1.00 92.19 117 ARG A O 1
ATOM 953 N N . MET A 1 118 ? -9.328 5.416 1.356 1.00 93.56 118 MET A N 1
ATOM 954 C CA . MET A 1 118 ? -9.498 4.212 0.537 1.00 93.56 118 MET A CA 1
ATOM 955 C C . MET A 1 118 ? -10.276 4.494 -0.756 1.00 93.56 118 MET A C 1
ATOM 957 O O . MET A 1 118 ? -9.921 3.958 -1.802 1.00 93.56 118 MET A O 1
ATOM 961 N N . ALA A 1 119 ? -11.300 5.351 -0.719 1.00 94.19 119 ALA A N 1
ATOM 962 C CA . ALA A 1 119 ? -12.036 5.750 -1.918 1.00 94.19 119 ALA A CA 1
ATOM 963 C C . ALA A 1 119 ? -11.152 6.498 -2.931 1.00 94.19 119 ALA A C 1
ATOM 965 O O . ALA A 1 119 ? -11.234 6.223 -4.125 1.00 94.19 119 ALA A O 1
ATOM 966 N N . CYS A 1 120 ? -10.259 7.376 -2.473 1.00 93.25 120 CYS A N 1
ATOM 967 C CA . CYS A 1 120 ? -9.298 8.063 -3.339 1.00 93.25 120 CYS A CA 1
ATOM 968 C C . CYS A 1 120 ? -8.218 7.119 -3.906 1.00 93.25 120 CYS A C 1
ATOM 970 O O . CYS A 1 120 ? -7.881 7.207 -5.084 1.00 93.25 120 CYS A O 1
ATOM 972 N N . GLU A 1 121 ? -7.680 6.209 -3.089 1.00 93.19 121 GLU A N 1
ATOM 973 C CA . GLU A 1 121 ? -6.573 5.319 -3.476 1.00 93.19 121 GLU A CA 1
ATOM 974 C C . GLU A 1 121 ? -7.039 4.135 -4.345 1.00 93.19 121 GLU A C 1
ATOM 976 O O . GLU A 1 121 ? -6.501 3.883 -5.428 1.00 93.19 121 GLU A O 1
ATOM 981 N N . ILE A 1 122 ? -8.068 3.411 -3.896 1.00 95.44 122 ILE A N 1
ATOM 982 C CA . ILE A 1 122 ? -8.519 2.146 -4.500 1.00 95.44 122 ILE A CA 1
ATOM 983 C C . ILE A 1 122 ? -9.969 2.152 -4.984 1.00 95.44 122 ILE A C 1
ATOM 985 O O . ILE A 1 122 ? -10.410 1.155 -5.552 1.00 95.44 122 ILE A O 1
ATOM 989 N N . GLY A 1 123 ? -10.696 3.258 -4.816 1.00 94.50 123 GLY A N 1
ATOM 990 C CA . GLY A 1 123 ? -12.067 3.379 -5.300 1.00 94.50 123 GLY A CA 1
ATOM 991 C C . GLY A 1 123 ? -12.195 3.172 -6.811 1.00 94.50 123 GLY A C 1
ATOM 992 O O . GLY A 1 123 ? -11.288 3.478 -7.598 1.00 94.50 123 GLY A O 1
ATOM 993 N N . VAL A 1 124 ? -13.352 2.639 -7.197 1.00 94.44 124 VAL A N 1
ATOM 994 C CA . VAL A 1 124 ? -13.784 2.410 -8.575 1.00 94.44 124 VAL A CA 1
ATOM 995 C C . VAL A 1 124 ? -15.083 3.178 -8.788 1.00 94.44 124 VAL A C 1
ATOM 997 O O . VAL A 1 124 ? -16.079 2.928 -8.109 1.00 94.44 124 VAL A O 1
ATOM 1000 N N . TYR A 1 125 ? -15.073 4.117 -9.731 1.00 93.44 125 TYR A N 1
ATOM 1001 C CA . TYR A 1 125 ? -16.261 4.883 -10.092 1.00 93.44 125 TYR A CA 1
ATOM 1002 C C . TYR A 1 125 ? -17.132 4.089 -11.070 1.00 93.44 125 TYR A C 1
ATOM 1004 O O . TYR A 1 125 ? -16.641 3.641 -12.109 1.00 93.44 125 TYR A O 1
ATOM 1012 N N . LYS A 1 126 ? -18.415 3.907 -10.751 1.00 93.31 126 LYS A N 1
ATOM 1013 C CA . LYS A 1 126 ? -19.386 3.188 -11.590 1.00 93.31 126 LYS A CA 1
ATOM 1014 C C . LYS A 1 126 ? -20.786 3.740 -11.335 1.00 93.31 126 LYS A C 1
ATOM 1016 O O . LYS A 1 126 ? -21.149 3.974 -10.193 1.00 93.31 126 LYS A O 1
ATOM 1021 N N . GLU A 1 127 ? -21.567 3.944 -12.396 1.00 90.38 127 GLU A N 1
ATOM 1022 C CA . GLU A 1 127 ? -23.000 4.310 -12.317 1.00 90.38 127 GLU A CA 1
ATOM 1023 C C . GLU A 1 127 ? -23.340 5.586 -11.511 1.00 90.38 127 GLU A C 1
ATOM 1025 O O . GLU A 1 127 ? -24.500 5.826 -11.201 1.00 90.38 127 GLU A O 1
ATOM 1030 N N . GLY A 1 128 ? -22.355 6.452 -11.242 1.00 91.25 128 GLY A N 1
ATOM 1031 C CA . GLY A 1 128 ? -22.520 7.666 -10.431 1.00 91.25 128 GLY A CA 1
ATOM 1032 C C . GLY A 1 128 ? -21.862 7.577 -9.050 1.00 91.25 128 GLY A C 1
ATOM 1033 O O . GLY A 1 128 ? -21.513 8.611 -8.480 1.00 91.25 128 GLY A O 1
ATOM 1034 N N . ASP A 1 129 ? -21.623 6.358 -8.567 1.00 93.00 129 ASP A N 1
ATOM 1035 C CA . ASP A 1 129 ? -21.130 6.046 -7.228 1.00 93.00 129 ASP A CA 1
ATOM 1036 C C . ASP A 1 129 ? -19.634 5.687 -7.211 1.00 93.00 129 ASP A C 1
ATOM 1038 O O . ASP A 1 129 ? -19.047 5.248 -8.205 1.00 93.00 129 ASP A O 1
ATOM 1042 N N . CYS A 1 130 ? -19.008 5.839 -6.040 1.00 94.12 130 CYS A N 1
ATOM 1043 C CA . CYS A 1 130 ? -17.650 5.365 -5.774 1.00 94.12 130 CYS A CA 1
ATOM 1044 C C . CYS A 1 130 ? -17.689 4.101 -4.907 1.00 94.12 130 CYS A C 1
ATOM 1046 O O . CYS A 1 130 ? -18.028 4.155 -3.723 1.00 94.12 130 CYS A O 1
ATOM 1048 N N . TYR A 1 131 ? -17.308 2.965 -5.488 1.00 93.81 131 TYR A N 1
ATOM 1049 C CA . TYR A 1 131 ? -17.223 1.686 -4.792 1.00 93.81 131 TYR A CA 1
ATOM 1050 C C . TYR A 1 131 ? -15.796 1.445 -4.310 1.00 93.81 131 TYR A C 1
ATOM 1052 O O . TYR A 1 131 ? -14.860 1.430 -5.108 1.00 93.81 131 TYR A O 1
ATOM 1060 N N . VAL A 1 132 ? -15.623 1.204 -3.011 1.00 92.94 132 VAL A N 1
ATOM 1061 C CA . VAL A 1 132 ? -14.345 0.755 -2.442 1.00 92.94 132 VAL A CA 1
ATOM 1062 C C . VAL A 1 132 ? -14.305 -0.777 -2.484 1.00 92.94 132 VAL A C 1
ATOM 1064 O O . VAL A 1 132 ? -15.153 -1.407 -1.846 1.00 92.94 132 VAL A O 1
ATOM 1067 N N . PRO A 1 133 ? -13.361 -1.409 -3.208 1.00 91.94 133 PRO A N 1
ATOM 1068 C CA . PRO A 1 133 ? -13.249 -2.865 -3.231 1.00 91.94 133 PRO A CA 1
ATOM 1069 C C . PRO A 1 133 ? -12.890 -3.424 -1.845 1.00 91.94 133 PRO A C 1
ATOM 1071 O O . PRO A 1 133 ? -12.187 -2.779 -1.066 1.00 91.94 133 PRO A O 1
ATOM 1074 N N . ALA A 1 134 ? -13.336 -4.646 -1.542 1.00 91.62 134 ALA A N 1
ATOM 1075 C CA . ALA A 1 134 ? -13.136 -5.308 -0.247 1.00 91.62 134 ALA A CA 1
ATOM 1076 C C . ALA A 1 134 ? -11.697 -5.845 -0.056 1.00 91.62 134 ALA A C 1
ATOM 1078 O O . ALA A 1 134 ? -11.475 -7.038 0.132 1.00 91.62 134 ALA A O 1
ATOM 1079 N N . VAL A 1 135 ? -10.710 -4.948 -0.132 1.00 92.56 135 VAL A N 1
ATOM 1080 C CA . VAL A 1 135 ? -9.268 -5.237 -0.023 1.00 92.56 135 VAL A CA 1
ATOM 1081 C C . VAL A 1 135 ? -8.850 -5.520 1.422 1.00 92.56 135 VAL A C 1
ATOM 1083 O O . VAL A 1 135 ? -7.948 -6.322 1.667 1.00 92.56 135 VAL A O 1
ATOM 1086 N N . LEU A 1 136 ? -9.510 -4.879 2.389 1.00 93.56 136 LEU A N 1
ATOM 1087 C CA . LEU A 1 136 ? -9.260 -5.039 3.819 1.00 93.56 136 LEU A CA 1
ATOM 1088 C C . LEU A 1 136 ? -10.480 -5.644 4.520 1.00 93.56 136 LEU A C 1
ATOM 1090 O O . LEU A 1 136 ? -11.625 -5.279 4.258 1.00 93.56 136 LEU A O 1
ATOM 1094 N N . THR A 1 137 ? -10.224 -6.537 5.468 1.00 92.94 137 THR A N 1
ATOM 1095 C CA . THR A 1 137 ? -11.209 -7.004 6.448 1.00 92.94 137 THR A CA 1
ATOM 1096 C C . THR A 1 137 ? -11.481 -5.926 7.497 1.00 92.94 137 THR A C 1
ATOM 1098 O O . THR A 1 137 ? -10.620 -5.099 7.795 1.00 92.94 137 THR A O 1
ATOM 1101 N N . GLN A 1 138 ? -12.639 -5.990 8.162 1.00 91.62 138 GLN A N 1
ATOM 1102 C CA . GLN A 1 138 ? -12.968 -5.086 9.276 1.00 91.62 138 GLN A CA 1
ATOM 1103 C C . GLN A 1 138 ? -11.908 -5.106 10.397 1.00 91.62 138 GLN A C 1
ATOM 1105 O O . GLN A 1 138 ? -11.669 -4.089 11.040 1.00 91.62 138 GLN A O 1
ATOM 1110 N N . VAL A 1 139 ? -11.237 -6.246 10.607 1.00 93.31 139 VAL A N 1
ATOM 1111 C CA . VAL A 1 139 ? -10.170 -6.403 11.609 1.00 93.31 139 VAL A CA 1
ATOM 1112 C C . VAL A 1 139 ? -8.857 -5.754 11.162 1.00 93.31 139 VAL A C 1
ATOM 1114 O O . VAL A 1 139 ? -8.127 -5.246 12.005 1.00 93.31 139 VAL A O 1
ATOM 1117 N N . GLU A 1 140 ? -8.530 -5.762 9.867 1.00 92.25 140 GLU A N 1
ATOM 1118 C CA . GLU A 1 140 ? -7.404 -4.984 9.328 1.00 92.25 140 GLU A CA 1
ATOM 1119 C C . GLU A 1 140 ? -7.721 -3.482 9.403 1.00 92.25 140 GLU A C 1
ATOM 1121 O O . GLU A 1 140 ? -6.930 -2.725 9.954 1.00 92.25 140 GLU A O 1
ATOM 1126 N N . MET A 1 141 ? -8.921 -3.063 8.984 1.00 91.06 141 MET A N 1
ATOM 1127 C CA . MET A 1 141 ? -9.366 -1.663 9.058 1.00 91.06 141 MET A CA 1
ATOM 1128 C C . MET A 1 141 ? -9.382 -1.100 10.486 1.00 91.06 141 MET A C 1
ATOM 1130 O O . MET A 1 141 ? -9.041 0.056 10.681 1.00 91.06 141 MET A O 1
ATOM 1134 N N . ALA A 1 142 ? -9.753 -1.899 11.491 1.00 89.75 142 ALA A N 1
ATOM 1135 C CA . ALA A 1 142 ? -9.757 -1.473 12.893 1.00 89.75 142 ALA A CA 1
ATOM 1136 C C . ALA A 1 142 ? -8.358 -1.431 13.547 1.00 89.75 142 ALA A C 1
ATOM 1138 O O . ALA A 1 142 ? -8.229 -0.935 14.667 1.00 89.75 142 ALA A O 1
ATOM 1139 N N . LYS A 1 143 ? -7.322 -1.980 12.894 1.00 89.62 143 LYS A N 1
ATOM 1140 C CA . LYS A 1 143 ? -5.922 -1.913 13.358 1.00 89.62 143 LYS A CA 1
ATOM 1141 C C . LYS A 1 143 ? -5.182 -0.671 12.858 1.00 89.62 143 LYS A C 1
ATOM 1143 O O . LYS A 1 143 ? -4.160 -0.331 13.456 1.00 89.62 143 LYS A O 1
ATOM 1148 N N . TYR A 1 144 ? -5.648 -0.071 11.763 1.00 88.06 144 TYR A N 1
ATOM 1149 C CA . TYR A 1 144 ? -5.017 1.061 11.083 1.00 88.06 144 TYR A CA 1
ATOM 1150 C C . TYR A 1 144 ? -5.552 2.414 11.581 1.00 88.06 144 TYR A C 1
ATOM 1152 O O . TYR A 1 144 ? -4.719 3.347 11.645 1.00 88.06 144 TYR A O 1
#

Radius of gyration: 16.07 Å; chains: 1; bounding box: 48×29×37 Å